Protein AF-A0A517LHH0-F1 (afdb_monomer)

Secondary structure (DSSP, 8-state):
--------------HHHHHHHHTHHHHHTS-HHHHHHHHHHHHSTTT---TT-HHHHHHTHHHHHHHHHHHHHHHS-HHHHHHHHHHHHHHHHHHHH--

Sequence (99 aa):
MKIILALLALGATSVTAQAAQACAAEIAAVPQCGATCIEKSATAPAVGCPAKDHKCFCSKRTSYEAEAVKCGTSSCSPAEIIKTKTAADAVCACVNKSS

InterPro domains:
  IPR008427 Extracellular membrane protein, CFEM domain [PF05730] (27-93)
  IPR008427 Extracellular membrane protein, CFEM domain [PS52012] (5-99)

Mean predicted aligned error: 9.16 Å

Structure (mmCIF, N/CA/C/O backbone):
data_AF-A0A517LHH0-F1
#
_entry.id   AF-A0A517LHH0-F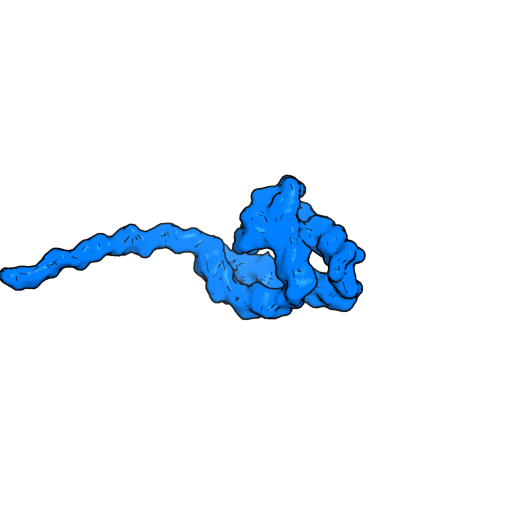1
#
loop_
_atom_site.group_PDB
_atom_site.id
_atom_site.type_symbol
_atom_site.label_atom_id
_atom_site.label_alt_id
_atom_site.label_comp_id
_atom_site.label_asym_id
_atom_site.label_entity_id
_atom_site.label_seq_id
_atom_site.pdbx_PDB_ins_code
_atom_site.Cartn_x
_atom_site.Cartn_y
_atom_site.Cartn_z
_atom_site.occupancy
_atom_site.B_iso_or_equiv
_atom_site.auth_seq_id
_atom_site.auth_comp_id
_atom_site.auth_asym_id
_atom_site.auth_atom_id
_atom_site.pdbx_PDB_model_num
ATOM 1 N N . MET A 1 1 ? -49.451 -29.351 6.916 1.00 35.81 1 MET A N 1
ATOM 2 C CA . MET A 1 1 ? -48.169 -30.078 6.776 1.00 35.81 1 MET A CA 1
ATOM 3 C C . MET A 1 1 ? -47.146 -29.141 6.148 1.00 35.81 1 MET A C 1
ATOM 5 O O . MET A 1 1 ? -47.402 -28.737 5.030 1.00 35.81 1 MET A O 1
ATOM 9 N N . LYS A 1 2 ? -46.030 -28.896 6.861 1.00 39.88 2 LYS A N 1
ATOM 10 C CA . LYS A 1 2 ? -44.691 -28.476 6.380 1.00 39.88 2 LYS A CA 1
ATOM 11 C C . LYS A 1 2 ? -44.559 -27.116 5.644 1.00 39.88 2 LYS A C 1
ATOM 13 O O . LYS A 1 2 ? -45.302 -26.872 4.717 1.00 39.88 2 LYS A O 1
ATOM 18 N N . ILE A 1 3 ? -43.613 -26.209 5.901 1.00 54.81 3 ILE A N 1
ATOM 19 C CA . ILE A 1 3 ? -42.456 -26.103 6.808 1.00 54.81 3 ILE A CA 1
ATOM 20 C C . ILE A 1 3 ? -42.154 -24.593 6.958 1.00 54.81 3 ILE A C 1
ATOM 22 O O . ILE A 1 3 ? -42.233 -23.830 6.001 1.00 54.81 3 ILE A O 1
ATOM 26 N N . ILE A 1 4 ? -41.800 -24.212 8.181 1.00 65.00 4 ILE A N 1
ATOM 27 C CA . ILE A 1 4 ? -41.180 -22.959 8.628 1.00 65.00 4 ILE A CA 1
ATOM 28 C C . ILE A 1 4 ? -39.741 -22.882 8.100 1.00 65.00 4 ILE A C 1
ATOM 30 O O . ILE A 1 4 ? -39.030 -23.846 8.332 1.00 65.00 4 ILE A O 1
ATOM 34 N N . LEU A 1 5 ? -39.281 -21.764 7.524 1.00 47.31 5 LEU A N 1
ATOM 35 C CA . LEU A 1 5 ? -37.860 -21.346 7.481 1.00 47.31 5 LEU A CA 1
ATOM 36 C C . LEU A 1 5 ? -37.838 -19.823 7.213 1.00 47.31 5 LEU A C 1
ATOM 38 O O . LEU A 1 5 ? -38.180 -19.376 6.128 1.00 47.31 5 LEU A O 1
ATOM 42 N N . ALA A 1 6 ? -37.748 -18.989 8.246 1.00 45.59 6 ALA A N 1
ATOM 43 C CA . ALA A 1 6 ? -36.508 -18.542 8.889 1.00 45.59 6 ALA A CA 1
ATOM 44 C C . ALA A 1 6 ? -35.987 -17.220 8.287 1.00 45.59 6 ALA A C 1
ATOM 46 O O . ALA A 1 6 ? -35.470 -17.173 7.179 1.00 45.59 6 ALA A O 1
ATOM 47 N N . LEU A 1 7 ? -36.172 -16.153 9.072 1.00 56.53 7 LEU A N 1
ATOM 48 C CA . LEU A 1 7 ? -35.228 -15.060 9.330 1.00 56.53 7 LEU A CA 1
ATOM 49 C C . LEU A 1 7 ? -34.038 -14.923 8.361 1.00 56.53 7 LEU A C 1
ATOM 51 O O . LEU A 1 7 ? -33.087 -15.694 8.438 1.00 56.53 7 LEU A O 1
ATOM 55 N N . LEU A 1 8 ? -34.006 -13.813 7.622 1.00 52.91 8 LEU A N 1
ATOM 56 C CA . LEU A 1 8 ? -32.758 -13.120 7.296 1.00 52.91 8 LEU A CA 1
ATOM 57 C C . LEU A 1 8 ? -32.926 -11.628 7.597 1.00 52.91 8 LEU A C 1
ATOM 59 O O . LEU A 1 8 ? -33.088 -10.791 6.717 1.00 52.91 8 LEU A O 1
ATOM 63 N N . ALA A 1 9 ? -32.875 -11.298 8.886 1.00 56.31 9 ALA A N 1
ATOM 64 C CA . ALA A 1 9 ? -32.258 -10.046 9.288 1.00 56.31 9 ALA A CA 1
ATOM 65 C C . ALA A 1 9 ? -30.743 -10.224 9.104 1.00 56.31 9 ALA A C 1
ATOM 67 O O . ALA A 1 9 ? -30.099 -10.773 9.985 1.00 56.31 9 ALA A O 1
ATOM 68 N N . LEU A 1 10 ? -30.190 -9.838 7.953 1.00 48.56 10 LEU A N 1
ATOM 69 C CA . LEU A 1 10 ? -28.750 -9.668 7.710 1.00 48.56 10 LEU A CA 1
ATOM 70 C C . LEU A 1 10 ? -28.609 -8.720 6.510 1.00 48.56 10 LEU A C 1
ATOM 72 O O . LEU A 1 10 ? -29.027 -9.049 5.412 1.00 48.56 10 LEU A O 1
ATOM 76 N N . GLY A 1 11 ? -28.066 -7.524 6.630 1.00 42.81 11 GLY A N 1
ATOM 77 C CA . GLY A 1 11 ? -27.478 -6.887 7.787 1.00 42.81 11 GLY A CA 1
ATOM 78 C C . GLY A 1 11 ? -27.183 -5.443 7.422 1.00 42.81 11 GLY A C 1
ATOM 79 O O . GLY A 1 11 ? -27.410 -5.008 6.293 1.00 42.81 11 GLY A O 1
ATOM 80 N N . ALA A 1 12 ? -26.622 -4.709 8.370 1.00 46.12 12 ALA A N 1
ATOM 81 C CA . ALA A 1 12 ? -25.721 -3.636 8.013 1.00 46.12 12 ALA A CA 1
ATOM 82 C C . ALA A 1 12 ? -24.621 -4.248 7.128 1.00 46.12 12 ALA A C 1
ATOM 84 O O . ALA A 1 12 ? -23.616 -4.740 7.637 1.00 46.12 12 ALA A O 1
ATOM 85 N N . THR A 1 13 ? -24.820 -4.294 5.809 1.00 44.09 13 THR A N 1
ATOM 86 C CA . THR A 1 13 ? -23.704 -4.415 4.883 1.00 44.09 13 THR A CA 1
ATOM 87 C C . THR A 1 13 ? -23.003 -3.086 5.019 1.00 44.09 13 THR A C 1
ATOM 89 O O . THR A 1 13 ? -23.406 -2.067 4.462 1.00 44.09 13 THR A O 1
ATOM 92 N N . SER A 1 14 ? -22.076 -3.101 5.970 1.00 48.91 14 SER A N 1
ATOM 93 C CA . SER A 1 14 ? -21.050 -2.120 6.227 1.00 48.91 14 SER A CA 1
ATOM 94 C C . SER A 1 14 ? -20.849 -1.267 4.984 1.00 48.91 14 SER A C 1
ATOM 96 O O . SER A 1 14 ? -20.496 -1.782 3.928 1.00 48.91 14 SER A O 1
ATOM 98 N N . VAL A 1 15 ? -21.100 0.036 5.105 1.00 52.44 15 VAL A N 1
ATOM 99 C CA . VAL A 1 15 ? -20.939 1.032 4.028 1.00 52.44 15 VAL A CA 1
ATOM 100 C C . VAL A 1 15 ? -19.599 0.850 3.288 1.00 52.44 15 VAL A C 1
ATOM 102 O O . VAL A 1 15 ? -19.481 1.148 2.105 1.00 52.44 15 VAL A O 1
ATOM 105 N N . THR A 1 16 ? -18.602 0.269 3.960 1.00 56.19 16 THR A N 1
ATOM 106 C CA . THR A 1 16 ? -17.309 -0.130 3.405 1.00 56.19 16 THR A CA 1
ATOM 107 C C . THR A 1 16 ? -17.360 -1.250 2.354 1.00 56.19 16 THR A C 1
ATOM 109 O O . THR A 1 16 ? -16.603 -1.169 1.394 1.00 56.19 16 THR A O 1
ATOM 112 N N . ALA A 1 17 ? -18.228 -2.261 2.467 1.00 55.47 17 ALA A N 1
ATOM 113 C CA . ALA A 1 17 ? -18.356 -3.341 1.482 1.00 55.47 17 ALA A CA 1
ATOM 114 C C . ALA A 1 17 ? -19.068 -2.866 0.205 1.00 55.47 17 ALA A C 1
ATOM 116 O O . ALA A 1 17 ? -18.560 -3.069 -0.894 1.00 55.47 17 ALA A O 1
ATOM 117 N N . GLN A 1 18 ? -20.187 -2.141 0.328 1.00 58.53 18 GLN A N 1
ATOM 118 C CA . GLN A 1 18 ? -20.862 -1.556 -0.838 1.00 58.53 18 GLN A CA 1
ATOM 119 C C . GLN A 1 18 ? -19.959 -0.571 -1.591 1.00 58.53 18 GLN A C 1
ATOM 121 O O . GLN A 1 18 ? -19.876 -0.649 -2.815 1.00 58.53 18 GLN A O 1
ATOM 126 N N . ALA A 1 19 ? -19.247 0.311 -0.879 1.00 60.84 19 ALA A N 1
ATOM 127 C CA . ALA A 1 19 ? -18.311 1.243 -1.505 1.00 60.84 19 ALA A CA 1
ATOM 128 C C . ALA A 1 19 ? 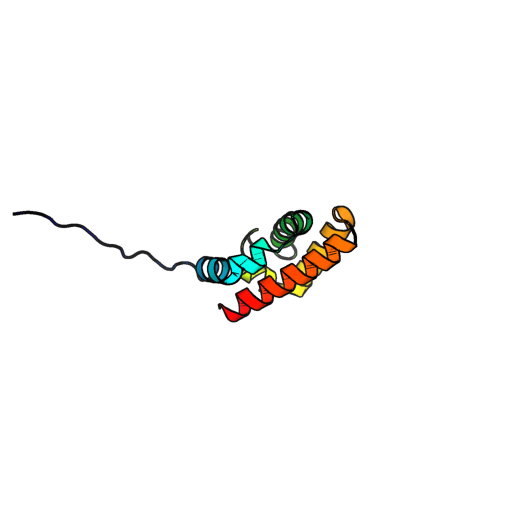-17.112 0.519 -2.142 1.00 60.84 19 ALA A C 1
ATOM 130 O O . ALA A 1 19 ? -16.684 0.888 -3.231 1.00 60.84 19 ALA A O 1
ATOM 131 N N . ALA A 1 20 ? -16.597 -0.547 -1.517 1.00 63.62 20 ALA A N 1
ATOM 132 C CA . ALA A 1 20 ? -15.535 -1.362 -2.108 1.00 63.62 20 ALA A CA 1
ATOM 133 C C . ALA A 1 20 ? -15.996 -2.095 -3.379 1.00 63.62 20 ALA A C 1
ATOM 135 O O . ALA A 1 20 ? -15.232 -2.191 -4.335 1.00 63.62 20 ALA A O 1
ATOM 136 N N . GLN A 1 21 ? -17.242 -2.577 -3.422 1.00 69.56 21 GLN A N 1
ATOM 137 C CA . GLN A 1 21 ? -17.816 -3.192 -4.622 1.00 69.56 21 GLN A CA 1
ATOM 138 C C . GLN A 1 21 ? -18.115 -2.172 -5.728 1.00 69.56 21 GLN A C 1
ATOM 140 O O . GLN A 1 21 ? -17.885 -2.480 -6.895 1.00 69.56 21 GLN A O 1
ATOM 145 N N . ALA A 1 22 ? -18.568 -0.963 -5.385 1.00 78.94 22 ALA A N 1
ATOM 146 C CA . ALA A 1 22 ? -18.780 0.113 -6.355 1.00 78.94 22 ALA A CA 1
ATOM 147 C C . ALA A 1 22 ? -17.466 0.599 -6.991 1.00 78.94 22 ALA A C 1
ATOM 149 O O . ALA A 1 22 ? -17.461 0.967 -8.160 1.00 78.94 22 ALA A O 1
ATOM 150 N N . CYS A 1 23 ? -16.363 0.544 -6.240 1.00 86.12 23 CYS A N 1
ATOM 151 C CA . CYS A 1 23 ? -15.040 1.011 -6.663 1.00 86.12 23 CYS A CA 1
ATOM 152 C C . CYS A 1 23 ? -14.072 -0.123 -7.029 1.00 86.12 23 CYS A C 1
ATOM 154 O O . CYS A 1 23 ? -12.852 0.055 -7.010 1.00 86.12 23 CYS A O 1
ATOM 156 N N . ALA A 1 24 ? -14.589 -1.324 -7.309 1.00 84.06 24 ALA A N 1
ATOM 157 C CA . ALA A 1 24 ? -13.761 -2.503 -7.549 1.00 84.06 24 ALA A CA 1
ATOM 158 C C . ALA A 1 24 ? -12.858 -2.349 -8.787 1.00 84.06 24 ALA A C 1
ATOM 160 O O . ALA A 1 24 ? -11.744 -2.871 -8.793 1.00 84.06 24 ALA A O 1
ATOM 161 N N . ALA A 1 25 ? -13.309 -1.619 -9.813 1.00 85.50 25 ALA A N 1
ATOM 162 C CA . ALA A 1 25 ? -12.531 -1.372 -11.026 1.00 85.50 25 ALA A CA 1
ATOM 163 C C . ALA A 1 25 ? -11.316 -0.470 -10.747 1.00 85.50 25 ALA A C 1
ATOM 165 O O . ALA A 1 25 ? -10.206 -0.759 -11.189 1.00 85.50 25 ALA A O 1
ATOM 166 N N . GLU A 1 26 ? -11.512 0.586 -9.962 1.00 87.25 26 GLU A N 1
ATOM 167 C CA . GLU A 1 26 ? -10.486 1.535 -9.536 1.00 87.25 26 GLU A CA 1
ATOM 168 C C . GLU A 1 26 ? -9.476 0.857 -8.609 1.00 87.25 26 GLU A C 1
ATOM 170 O O . GLU A 1 26 ? -8.271 1.043 -8.770 1.00 87.25 26 GLU A O 1
ATOM 175 N N . ILE A 1 27 ? -9.954 0.020 -7.682 1.00 84.38 27 ILE A N 1
ATOM 176 C CA . ILE A 1 27 ? -9.099 -0.773 -6.790 1.00 84.38 27 ILE A CA 1
ATOM 177 C C . ILE A 1 27 ? -8.273 -1.782 -7.602 1.00 84.38 27 ILE A C 1
ATOM 179 O O . ILE A 1 27 ? -7.077 -1.932 -7.358 1.00 84.38 27 ILE A O 1
ATOM 183 N N . ALA A 1 28 ? -8.870 -2.441 -8.598 1.00 86.19 28 ALA A N 1
ATOM 184 C CA . ALA A 1 28 ? -8.169 -3.386 -9.470 1.00 86.19 28 ALA A CA 1
ATOM 185 C C . ALA A 1 28 ? -7.149 -2.713 -10.407 1.00 86.19 28 ALA A C 1
ATOM 187 O O . ALA A 1 28 ? -6.211 -3.367 -10.860 1.00 86.19 28 ALA A O 1
ATOM 188 N N . ALA A 1 29 ? -7.302 -1.415 -10.685 1.00 87.25 29 ALA A N 1
ATOM 189 C CA . ALA A 1 29 ? -6.355 -0.642 -11.484 1.00 87.25 29 ALA A CA 1
ATOM 190 C C . ALA A 1 29 ? -5.082 -0.243 -10.710 1.00 87.25 29 ALA A C 1
ATOM 192 O O . ALA A 1 29 ? -4.124 0.247 -11.316 1.00 87.25 29 ALA A O 1
ATOM 193 N N . VAL A 1 30 ? -5.045 -0.439 -9.385 1.00 84.69 30 VAL A N 1
ATOM 194 C CA . VAL A 1 30 ? -3.874 -0.126 -8.560 1.00 84.69 30 VAL A CA 1
ATOM 195 C C . VAL A 1 30 ? -2.715 -1.079 -8.906 1.00 84.69 30 VAL A C 1
ATOM 197 O O . VAL A 1 30 ? -2.872 -2.298 -8.814 1.00 84.69 30 VAL A O 1
ATOM 200 N N . PRO A 1 31 ? -1.517 -0.564 -9.252 1.00 83.62 31 PRO A N 1
ATOM 201 C CA . PRO A 1 31 ? -0.336 -1.397 -9.477 1.00 83.62 31 PRO A CA 1
ATOM 202 C C . PRO A 1 31 ? 0.033 -2.218 -8.2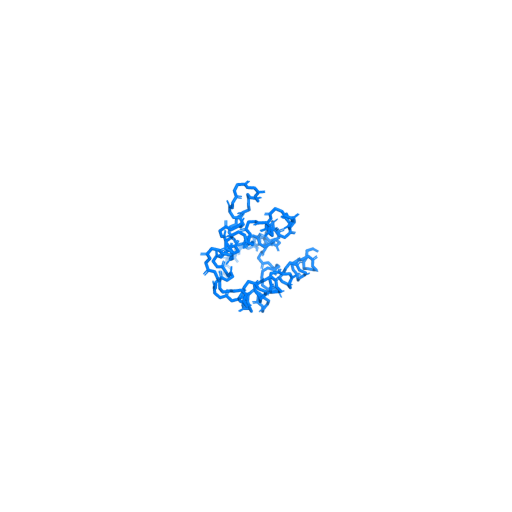35 1.00 83.62 31 PRO A C 1
ATOM 204 O O . PRO A 1 31 ? -0.131 -1.748 -7.112 1.00 83.62 31 PRO A O 1
ATOM 207 N N . GLN A 1 32 ? 0.625 -3.403 -8.411 1.00 85.62 32 GLN A N 1
ATOM 208 C CA . GLN A 1 32 ? 0.957 -4.295 -7.288 1.00 85.62 32 GLN A CA 1
ATOM 209 C C . GLN A 1 32 ? 1.885 -3.641 -6.245 1.00 85.62 32 GLN A C 1
ATOM 211 O O . GLN A 1 32 ? 1.689 -3.828 -5.040 1.00 85.62 32 GLN A O 1
ATOM 216 N N . CYS A 1 33 ? 2.861 -2.841 -6.696 1.00 81.50 33 CYS A N 1
ATOM 217 C CA . CYS A 1 33 ? 3.719 -2.081 -5.785 1.00 81.50 33 CYS A CA 1
ATOM 218 C C . CYS A 1 33 ? 2.904 -1.090 -4.942 1.00 81.50 33 CYS A C 1
ATOM 220 O O . CYS A 1 33 ? 3.069 -0.997 -3.725 1.00 81.50 33 CYS A O 1
ATOM 222 N N . GLY A 1 34 ? 1.943 -0.432 -5.592 1.00 81.25 34 GLY A N 1
ATOM 223 C CA . GLY A 1 34 ? 0.982 0.440 -4.949 1.00 81.25 34 GLY A CA 1
ATOM 224 C C . GLY A 1 34 ? 0.139 -0.289 -3.920 1.00 81.25 34 GLY A C 1
ATOM 225 O O . GLY A 1 34 ? 0.158 0.109 -2.767 1.00 81.25 34 GLY A O 1
ATOM 226 N N . ALA A 1 35 ? -0.521 -1.388 -4.287 1.00 86.06 35 ALA A N 1
ATOM 227 C CA . ALA A 1 35 ? -1.410 -2.138 -3.394 1.00 86.06 35 ALA A CA 1
ATOM 228 C C . ALA A 1 35 ? -0.742 -2.492 -2.052 1.00 86.06 35 ALA A C 1
ATOM 230 O O . ALA A 1 35 ? -1.311 -2.245 -0.989 1.00 86.06 35 ALA A O 1
ATOM 231 N N . THR A 1 36 ? 0.510 -2.960 -2.099 1.00 88.19 36 THR A N 1
ATOM 232 C CA . THR A 1 36 ? 1.289 -3.276 -0.890 1.00 88.19 36 THR A CA 1
ATOM 233 C C . THR A 1 36 ? 1.539 -2.034 -0.034 1.00 88.19 36 THR A C 1
ATOM 235 O O . THR A 1 36 ? 1.385 -2.075 1.190 1.00 88.19 36 THR A O 1
ATOM 238 N N . CYS A 1 37 ? 1.914 -0.918 -0.665 1.00 88.88 37 CYS A N 1
ATOM 239 C CA . CYS A 1 37 ? 2.123 0.344 0.035 1.00 88.88 37 CYS A CA 1
ATOM 240 C C . CYS A 1 37 ? 0.827 0.922 0.599 1.00 88.88 37 CYS A C 1
ATOM 242 O O . CYS A 1 37 ? 0.828 1.379 1.733 1.00 88.88 37 CYS A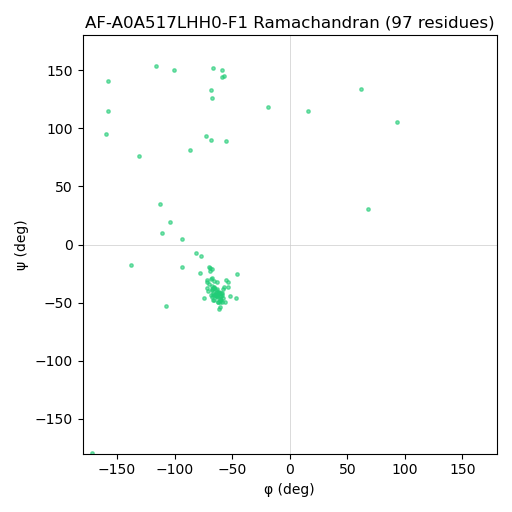 O 1
ATOM 244 N N . ILE A 1 38 ? -0.290 0.836 -0.123 1.00 85.44 38 ILE A N 1
ATOM 245 C CA . ILE A 1 38 ? -1.603 1.285 0.347 1.00 85.44 38 ILE A CA 1
ATOM 246 C C . ILE A 1 38 ? -1.968 0.582 1.659 1.00 85.44 38 ILE A C 1
ATOM 248 O O . ILE A 1 38 ? -2.306 1.257 2.629 1.00 85.44 38 ILE A O 1
ATOM 252 N N . GLU A 1 39 ? -1.851 -0.747 1.721 1.00 87.94 39 GLU A N 1
ATOM 253 C CA . GLU A 1 39 ? -2.180 -1.517 2.927 1.00 87.94 39 GLU A CA 1
ATOM 254 C C . GLU A 1 39 ? -1.247 -1.169 4.098 1.00 87.94 39 GLU A C 1
ATOM 256 O O . GLU A 1 39 ? -1.702 -0.953 5.224 1.00 87.94 39 GLU A O 1
ATOM 261 N N . LYS A 1 40 ? 0.062 -1.059 3.837 1.00 89.12 40 LYS A N 1
ATOM 262 C CA . LYS A 1 40 ? 1.065 -0.682 4.846 1.00 89.12 40 LYS A CA 1
ATOM 263 C C . LYS A 1 40 ? 0.801 0.720 5.396 1.00 89.12 40 LYS A C 1
ATOM 265 O O . LYS A 1 40 ? 0.731 0.889 6.611 1.00 89.12 40 LYS A O 1
ATOM 270 N N . SER A 1 41 ? 0.594 1.694 4.517 1.00 90.25 41 SER A N 1
ATOM 271 C CA . SER A 1 41 ? 0.330 3.088 4.870 1.00 90.25 41 SER A CA 1
ATOM 272 C C . SER A 1 41 ? -1.018 3.262 5.559 1.00 90.25 41 SER A C 1
ATOM 274 O O . SER A 1 41 ? -1.108 4.040 6.501 1.00 90.25 41 SER A O 1
ATOM 276 N N . ALA A 1 42 ? -2.051 2.507 5.171 1.00 89.31 42 ALA A N 1
ATOM 277 C CA . ALA A 1 42 ? -3.341 2.515 5.860 1.00 89.31 42 ALA A CA 1
ATOM 278 C C . ALA A 1 42 ? -3.198 2.097 7.332 1.00 89.31 42 ALA A C 1
ATOM 280 O O . ALA A 1 42 ? -3.739 2.759 8.217 1.00 89.31 42 ALA A O 1
ATOM 281 N N . THR A 1 43 ? -2.416 1.045 7.597 1.00 91.69 43 THR A N 1
ATOM 282 C CA . THR A 1 43 ? -2.180 0.532 8.959 1.00 91.69 43 THR A CA 1
ATOM 283 C C . THR A 1 43 ? -1.124 1.300 9.754 1.00 91.69 43 THR A C 1
ATOM 285 O O . THR A 1 43 ? -0.946 1.034 10.943 1.00 91.69 43 THR A O 1
ATOM 288 N N . ALA A 1 44 ? -0.418 2.249 9.131 1.00 91.25 44 ALA A N 1
ATOM 289 C CA . ALA A 1 44 ? 0.603 3.034 9.807 1.00 91.25 44 ALA A CA 1
ATOM 29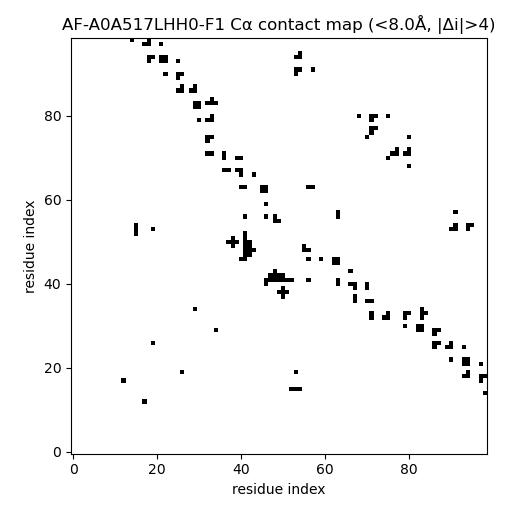0 C C . ALA A 1 44 ? -0.003 3.798 10.999 1.00 91.25 44 ALA A C 1
ATOM 292 O O . ALA A 1 44 ? -1.122 4.300 10.882 1.00 91.25 44 ALA A O 1
ATOM 293 N N . PRO A 1 45 ? 0.715 3.967 12.126 1.00 90.62 45 PRO A N 1
ATOM 294 C CA . PRO A 1 45 ? 0.172 4.620 13.322 1.00 90.62 45 PRO A CA 1
ATOM 295 C C . PRO A 1 45 ? -0.381 6.033 13.078 1.00 90.62 45 PRO A C 1
ATOM 297 O O . PRO A 1 45 ? -1.334 6.444 13.731 1.00 90.62 45 PRO A O 1
ATOM 300 N N . ALA A 1 46 ? 0.190 6.767 12.115 1.00 87.75 46 ALA A N 1
ATOM 301 C CA . ALA A 1 46 ? -0.260 8.106 11.727 1.00 87.75 46 ALA A CA 1
ATOM 302 C C . ALA A 1 46 ? -1.616 8.118 10.989 1.00 87.75 46 ALA A C 1
ATOM 304 O O . ALA A 1 46 ? -2.270 9.161 10.908 1.00 87.75 46 ALA A O 1
ATOM 305 N N . VAL A 1 47 ? -2.035 6.972 10.445 1.00 92.94 47 VAL A N 1
ATOM 306 C CA . VAL A 1 47 ? -3.293 6.788 9.711 1.00 92.94 47 VAL A CA 1
ATOM 307 C C . VAL A 1 47 ? -4.276 5.978 10.558 1.00 92.94 47 VAL A C 1
ATOM 309 O O . VAL A 1 47 ? -5.386 6.440 10.820 1.00 92.94 47 VAL A O 1
ATOM 312 N N . GLY A 1 48 ? -3.857 4.813 11.055 1.00 92.56 48 GLY A N 1
ATOM 313 C CA . GLY A 1 48 ? -4.619 3.998 12.002 1.00 92.56 48 GLY A CA 1
ATOM 314 C C . GLY A 1 48 ? -5.882 3.379 11.404 1.00 92.56 48 GLY A C 1
ATOM 315 O O . GLY A 1 48 ? -6.870 3.198 12.113 1.00 92.56 48 GLY A O 1
ATOM 316 N N . CYS A 1 49 ? -5.871 3.090 10.104 1.00 91.75 49 CYS A N 1
ATOM 317 C CA . CYS A 1 49 ? -6.988 2.480 9.398 1.00 91.75 49 CYS A CA 1
ATOM 318 C C . CYS A 1 49 ? -6.766 0.976 9.184 1.00 91.75 49 CYS A C 1
ATOM 320 O O . CYS A 1 49 ? -5.629 0.530 9.013 1.00 91.75 49 CYS A O 1
ATOM 322 N N . PRO A 1 50 ? -7.839 0.166 9.135 1.00 90.69 50 PRO A N 1
ATOM 323 C CA . PRO A 1 50 ? -7.737 -1.204 8.646 1.00 90.69 50 PRO A CA 1
ATOM 324 C C . PRO A 1 50 ? -7.171 -1.235 7.218 1.00 90.69 50 PRO A C 1
ATOM 326 O O . PRO A 1 50 ? -7.500 -0.375 6.403 1.00 90.69 50 PRO A O 1
ATOM 329 N N . ALA A 1 51 ? -6.373 -2.256 6.891 1.00 85.25 51 ALA A N 1
ATOM 330 C CA . ALA A 1 51 ? -5.632 -2.339 5.623 1.00 85.25 51 ALA A CA 1
ATOM 331 C C . ALA A 1 51 ? -6.500 -2.168 4.360 1.00 85.25 51 ALA A C 1
ATOM 333 O O . ALA A 1 51 ? -6.036 -1.625 3.364 1.00 85.25 51 ALA A O 1
ATOM 334 N N . LYS A 1 52 ? -7.766 -2.604 4.407 1.00 84.00 52 LYS A N 1
ATOM 335 C CA . LYS A 1 52 ? -8.713 -2.546 3.278 1.00 84.00 52 LYS A CA 1
ATOM 336 C C . LYS A 1 52 ? -9.854 -1.549 3.479 1.00 84.00 52 LYS A C 1
ATOM 338 O O . LYS A 1 52 ? -10.813 -1.546 2.706 1.00 84.00 52 LYS A O 1
ATOM 343 N N . ASP A 1 53 ? -9.777 -0.709 4.509 1.00 86.62 53 ASP A N 1
ATOM 344 C CA . ASP A 1 53 ? -10.776 0.331 4.743 1.00 86.62 53 ASP A CA 1
ATOM 345 C C . ASP A 1 53 ? -10.420 1.598 3.961 1.00 86.62 53 ASP A C 1
ATOM 347 O O . ASP A 1 53 ? -9.852 2.562 4.483 1.00 86.62 53 ASP A O 1
ATOM 351 N N . HIS A 1 54 ? -10.784 1.564 2.680 1.00 85.81 54 HIS A N 1
ATOM 352 C CA . HIS A 1 54 ? -10.583 2.657 1.738 1.00 85.81 54 HIS A CA 1
ATOM 353 C C . HIS A 1 54 ? -11.248 3.948 2.210 1.00 85.81 54 HIS A C 1
ATOM 355 O O . HIS A 1 54 ? -10.670 5.023 2.089 1.00 85.81 54 HIS A O 1
ATOM 361 N N . LYS A 1 55 ? -12.418 3.861 2.847 1.00 87.06 55 LYS A N 1
ATOM 362 C CA . LYS A 1 55 ? -13.111 5.039 3.375 1.00 87.06 55 LYS A CA 1
ATOM 363 C C . LYS A 1 55 ? -12.326 5.672 4.521 1.00 87.06 55 LYS A C 1
ATOM 365 O O . LYS A 1 55 ? -12.171 6.893 4.559 1.00 87.06 55 LYS A O 1
ATOM 370 N N . CYS A 1 56 ? -11.793 4.854 5.427 1.00 89.62 56 CYS A N 1
ATOM 371 C CA . CYS A 1 56 ? -10.987 5.332 6.541 1.00 89.62 56 CYS A CA 1
ATOM 372 C C . CYS A 1 56 ? -9.728 6.055 6.054 1.00 89.62 56 CYS A C 1
ATOM 374 O O . CYS A 1 56 ? -9.531 7.221 6.405 1.00 89.62 56 CYS A O 1
ATOM 376 N N . PHE A 1 57 ? -8.888 5.424 5.225 1.00 88.50 57 PHE A N 1
ATOM 377 C CA . PHE A 1 57 ? -7.624 6.065 4.849 1.00 88.50 57 PHE A CA 1
ATOM 378 C C . PHE A 1 57 ? -7.828 7.247 3.889 1.00 88.50 57 PHE A C 1
ATOM 380 O O . PHE A 1 57 ? -7.108 8.238 3.999 1.00 88.50 57 PHE A O 1
ATOM 387 N N . CYS A 1 58 ? -8.865 7.228 3.040 1.00 90.31 58 CYS A N 1
ATOM 388 C CA . CYS A 1 58 ? -9.215 8.375 2.196 1.00 90.31 58 CYS A CA 1
ATOM 389 C C . CYS A 1 58 ? -9.722 9.579 3.006 1.00 90.31 58 CYS A C 1
ATOM 391 O O . CYS A 1 58 ? -9.490 10.721 2.609 1.00 90.31 58 CYS A O 1
ATOM 393 N N . SER A 1 59 ? -10.337 9.359 4.176 1.00 90.25 59 SER A N 1
ATOM 394 C CA . SER A 1 59 ? -10.677 10.446 5.113 1.00 90.25 59 SER A CA 1
ATOM 395 C C . SER A 1 59 ? -9.445 11.084 5.773 1.00 90.25 59 SER A C 1
ATOM 397 O O . SER A 1 59 ? -9.501 12.222 6.233 1.00 90.25 59 SER A O 1
ATOM 399 N N . LYS A 1 60 ? -8.308 10.376 5.775 1.00 91.62 60 LYS A N 1
ATOM 400 C CA . LYS A 1 60 ? -7.021 10.795 6.352 1.00 91.62 60 LYS A CA 1
ATOM 401 C C . LYS A 1 60 ? -5.964 11.029 5.271 1.00 91.62 60 LYS A C 1
ATOM 403 O O . LYS A 1 60 ? -4.782 10.760 5.491 1.00 91.62 60 LYS A O 1
ATOM 408 N N . ARG A 1 61 ? -6.391 11.533 4.105 1.00 86.44 61 ARG A N 1
ATOM 409 C CA . ARG A 1 61 ? -5.571 11.631 2.888 1.00 86.44 61 ARG A CA 1
ATOM 410 C C . ARG A 1 61 ? -4.179 12.212 3.129 1.00 86.44 61 ARG A C 1
ATOM 412 O O . ARG A 1 61 ? -3.220 11.613 2.678 1.00 86.44 61 ARG A O 1
ATOM 419 N N . THR A 1 62 ? -4.046 13.300 3.885 1.00 88.38 62 THR A N 1
ATOM 420 C CA . THR A 1 62 ? -2.738 13.934 4.132 1.00 88.38 62 THR A CA 1
ATOM 421 C C . THR A 1 62 ? -1.745 13.000 4.834 1.00 88.38 62 THR A C 1
ATOM 423 O O . THR A 1 62 ? -0.616 12.846 4.375 1.00 88.38 62 THR A O 1
ATOM 426 N N . SER A 1 63 ? -2.157 12.346 5.928 1.00 90.88 63 SER A N 1
ATOM 427 C CA . SER A 1 63 ? -1.299 11.399 6.659 1.00 90.88 63 SER A CA 1
ATOM 428 C C . SER A 1 63 ? -1.006 10.153 5.828 1.00 90.88 63 SER A C 1
ATOM 430 O O . SER A 1 63 ? 0.106 9.632 5.839 1.00 90.88 63 SER A O 1
ATOM 432 N N . TYR A 1 64 ? -2.013 9.686 5.091 1.00 88.88 64 TYR A N 1
ATOM 433 C CA . TYR A 1 64 ? -1.902 8.520 4.231 1.00 88.88 64 TYR A CA 1
ATOM 434 C C . TYR A 1 64 ? -0.964 8.756 3.044 1.00 88.88 64 TYR A C 1
ATOM 436 O O . TYR A 1 64 ? -0.107 7.920 2.786 1.00 88.88 64 TYR A O 1
ATOM 444 N N . GLU A 1 65 ? -1.067 9.897 2.358 1.00 87.94 65 GLU A N 1
ATOM 445 C CA . GLU A 1 65 ? -0.189 10.254 1.242 1.00 87.94 65 GLU A CA 1
ATOM 446 C C . GLU A 1 65 ? 1.270 10.347 1.693 1.00 87.94 65 GLU A C 1
ATOM 448 O O . GLU A 1 65 ? 2.146 9.846 0.995 1.00 87.94 65 GLU A O 1
ATOM 453 N N . ALA A 1 66 ? 1.545 10.917 2.870 1.00 89.38 66 ALA A N 1
ATOM 454 C CA . ALA A 1 66 ? 2.902 10.972 3.412 1.00 89.38 66 ALA A CA 1
ATOM 455 C C . ALA A 1 66 ? 3.492 9.565 3.626 1.00 89.38 66 ALA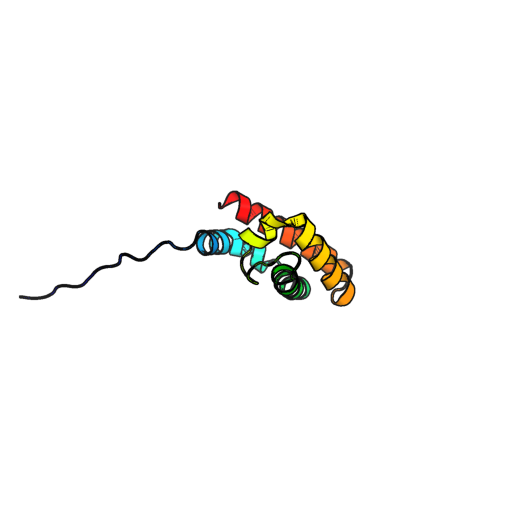 A C 1
ATOM 457 O O . ALA A 1 66 ? 4.609 9.281 3.184 1.00 89.38 66 ALA A O 1
ATOM 458 N N . GLU A 1 67 ? 2.724 8.659 4.235 1.00 90.31 67 GLU A N 1
ATOM 459 C CA . GLU A 1 67 ? 3.158 7.276 4.457 1.00 90.31 67 GLU A CA 1
ATOM 460 C C . GLU A 1 67 ? 3.232 6.470 3.150 1.00 90.31 67 GLU A C 1
ATOM 462 O O . GLU A 1 67 ? 4.110 5.619 2.999 1.00 90.31 67 GLU A O 1
ATOM 467 N N . ALA A 1 68 ? 2.342 6.729 2.189 1.00 86.69 68 ALA A N 1
ATOM 468 C CA . ALA A 1 68 ? 2.323 6.063 0.887 1.00 86.69 68 ALA A CA 1
ATOM 469 C C . ALA A 1 68 ? 3.495 6.507 0.010 1.00 86.69 68 ALA A C 1
ATOM 471 O O . ALA A 1 68 ? 4.127 5.668 -0.630 1.00 86.69 68 ALA A O 1
ATOM 472 N N . VAL A 1 69 ? 3.845 7.798 0.025 1.00 87.94 69 VAL A N 1
ATOM 473 C CA . VAL A 1 69 ? 5.047 8.322 -0.640 1.00 87.94 69 VAL A CA 1
ATOM 474 C C . VAL A 1 69 ? 6.296 7.711 -0.018 1.00 87.94 69 VAL A C 1
ATOM 476 O O . VAL A 1 69 ? 7.154 7.235 -0.752 1.00 87.94 69 VAL A O 1
ATOM 479 N N . LYS A 1 70 ? 6.382 7.652 1.316 1.00 89.50 70 LYS A N 1
ATOM 480 C CA . LYS A 1 70 ? 7.514 7.041 2.029 1.00 89.50 70 LYS A CA 1
ATOM 481 C C . LYS A 1 70 ? 7.699 5.558 1.687 1.00 89.50 70 LYS A C 1
ATOM 483 O O . LYS A 1 70 ? 8.829 5.105 1.502 1.00 89.50 70 LYS A O 1
ATOM 488 N N . CYS A 1 71 ? 6.605 4.802 1.586 1.00 89.94 71 CYS A N 1
ATOM 489 C CA . CYS A 1 71 ? 6.655 3.418 1.115 1.00 89.94 71 CYS A CA 1
ATOM 490 C C . CYS A 1 71 ? 7.059 3.345 -0.364 1.00 89.94 71 CYS A C 1
ATOM 492 O O . CYS A 1 71 ? 7.979 2.613 -0.725 1.00 89.94 71 CYS A O 1
ATOM 494 N N . GLY A 1 72 ? 6.426 4.162 -1.208 1.00 88.50 72 GLY A N 1
ATOM 495 C CA . GLY A 1 72 ? 6.667 4.203 -2.644 1.00 88.50 72 GLY A CA 1
ATOM 496 C C . GLY A 1 72 ? 8.122 4.500 -2.992 1.00 88.50 72 GLY A C 1
ATOM 497 O O . GLY A 1 72 ? 8.703 3.783 -3.796 1.00 88.50 72 GLY A O 1
ATOM 498 N N . THR A 1 73 ? 8.751 5.487 -2.351 1.00 88.31 73 THR A N 1
ATOM 499 C CA . THR A 1 73 ? 10.165 5.828 -2.593 1.00 88.31 73 THR A CA 1
ATOM 500 C C . THR A 1 73 ? 11.143 4.752 -2.125 1.00 88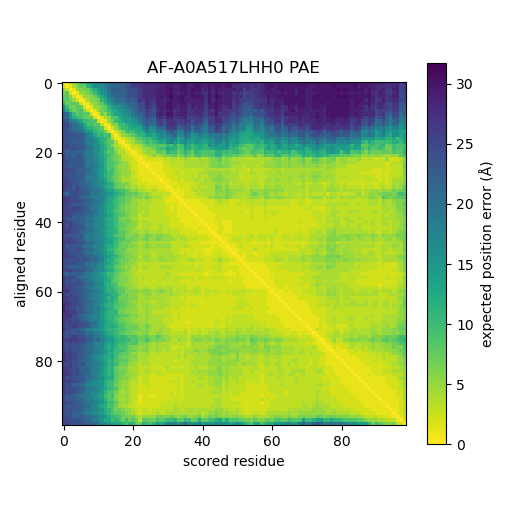.31 73 THR A C 1
ATOM 502 O O . THR A 1 73 ? 12.273 4.718 -2.606 1.00 88.31 73 THR A O 1
ATOM 505 N N . SER A 1 74 ? 10.724 3.872 -1.213 1.00 87.06 74 SER A N 1
ATOM 506 C CA . SER A 1 74 ? 11.558 2.790 -0.676 1.00 87.06 74 SER A CA 1
ATOM 507 C C . SER A 1 74 ? 11.395 1.469 -1.434 1.00 87.06 74 SER A C 1
ATOM 509 O O . SER A 1 74 ? 12.228 0.577 -1.287 1.00 87.06 74 SER A O 1
ATOM 511 N N . SER A 1 75 ? 10.305 1.293 -2.190 1.00 85.06 75 SER A N 1
ATOM 512 C CA . SER A 1 75 ? 9.911 -0.022 -2.725 1.00 85.06 75 SER A CA 1
ATOM 513 C C . SER A 1 75 ? 9.423 -0.020 -4.174 1.00 85.06 75 SER A C 1
ATOM 515 O O . SER A 1 75 ? 9.412 -1.081 -4.791 1.00 85.06 75 SER A O 1
ATOM 517 N N . CYS A 1 76 ? 9.050 1.134 -4.731 1.00 87.81 76 CYS A N 1
ATOM 518 C CA . CYS A 1 76 ? 8.512 1.260 -6.084 1.00 87.81 76 CYS A CA 1
ATOM 519 C C . CYS A 1 76 ? 9.423 2.095 -6.985 1.00 87.81 76 CYS A C 1
ATOM 521 O O . CYS A 1 76 ? 10.122 3.005 -6.537 1.00 87.81 76 CYS A O 1
ATOM 523 N N . SER A 1 77 ? 9.362 1.839 -8.293 1.00 88.06 77 SER A N 1
ATOM 524 C CA . SER A 1 77 ? 9.976 2.742 -9.271 1.00 88.06 77 SER A CA 1
ATOM 525 C C . SER A 1 77 ? 9.251 4.102 -9.297 1.00 88.06 77 SER A C 1
ATOM 527 O O . SER A 1 77 ? 8.041 4.154 -9.063 1.00 88.06 77 SER A O 1
ATOM 529 N N . PRO A 1 78 ? 9.919 5.217 -9.652 1.00 83.94 78 PRO A N 1
ATOM 530 C CA . PRO A 1 78 ? 9.275 6.535 -9.717 1.00 83.94 78 PRO A CA 1
ATOM 531 C C . PRO A 1 78 ? 8.016 6.570 -10.596 1.00 83.94 78 PRO A C 1
ATOM 533 O O . PRO A 1 78 ? 7.026 7.216 -10.256 1.00 83.94 78 PRO A O 1
ATOM 536 N N . ALA A 1 79 ? 8.018 5.821 -11.703 1.00 85.69 79 ALA A N 1
ATOM 537 C CA . ALA A 1 79 ? 6.861 5.694 -12.584 1.00 85.69 79 ALA A CA 1
ATOM 538 C C . ALA A 1 79 ? 5.680 4.969 -11.910 1.00 85.69 79 ALA A C 1
ATOM 540 O O . ALA A 1 79 ? 4.525 5.347 -12.111 1.00 85.69 79 ALA A O 1
ATOM 541 N N . GLU A 1 80 ? 5.945 3.945 -11.096 1.00 84.88 80 GLU A N 1
ATOM 542 C CA . GLU A 1 80 ? 4.914 3.238 -10.331 1.00 84.88 80 GLU A CA 1
ATOM 543 C C . GLU A 1 80 ? 4.368 4.066 -9.174 1.00 84.88 80 GLU A C 1
ATOM 545 O O . GLU A 1 80 ? 3.178 3.962 -8.887 1.00 84.88 80 GLU A O 1
ATOM 550 N N . ILE A 1 81 ? 5.187 4.919 -8.552 1.00 84.56 81 ILE A N 1
ATOM 551 C CA . ILE A 1 81 ? 4.725 5.856 -7.517 1.00 84.56 81 ILE A CA 1
ATOM 552 C C . ILE A 1 81 ? 3.667 6.794 -8.105 1.00 84.56 81 ILE A C 1
ATOM 554 O O . ILE A 1 81 ? 2.592 6.945 -7.527 1.00 84.56 81 ILE A O 1
ATOM 558 N N . ILE A 1 82 ? 3.930 7.373 -9.282 1.00 86.44 82 ILE A N 1
ATOM 559 C CA . ILE A 1 82 ? 2.976 8.266 -9.958 1.00 86.44 82 ILE A CA 1
ATOM 560 C C . ILE A 1 82 ? 1.688 7.512 -10.309 1.00 86.44 82 ILE A C 1
ATOM 562 O O . ILE A 1 82 ? 0.601 7.968 -9.960 1.00 86.44 82 ILE A O 1
ATOM 566 N N . LYS A 1 83 ? 1.799 6.331 -10.936 1.00 84.31 83 LYS A N 1
ATOM 567 C CA . LYS A 1 83 ? 0.629 5.501 -11.281 1.00 84.31 83 LYS A CA 1
ATOM 568 C C . LYS A 1 83 ? -0.186 5.112 -10.047 1.00 84.31 83 LYS A C 1
ATOM 570 O O . LYS A 1 83 ? -1.411 5.170 -10.081 1.00 84.31 83 LYS A O 1
ATOM 575 N N . THR A 1 84 ? 0.488 4.754 -8.957 1.00 84.38 84 THR A N 1
ATOM 576 C CA . THR A 1 84 ? -0.141 4.410 -7.677 1.00 84.38 84 THR A CA 1
ATOM 577 C C . THR A 1 84 ? -0.875 5.603 -7.093 1.00 84.38 84 THR A C 1
ATOM 579 O O . THR A 1 84 ? -2.011 5.444 -6.662 1.00 84.38 84 THR A O 1
ATOM 582 N N . LYS A 1 85 ? -0.268 6.797 -7.108 1.00 85.44 85 LYS A N 1
ATOM 583 C CA . LYS A 1 85 ? -0.924 8.010 -6.618 1.00 85.44 85 LYS A CA 1
ATOM 584 C C . LYS A 1 85 ? -2.208 8.283 -7.397 1.00 85.44 85 LYS A C 1
ATOM 586 O O . LYS A 1 85 ? -3.258 8.451 -6.790 1.00 85.44 85 LYS A O 1
ATOM 591 N N . THR A 1 86 ? -2.140 8.263 -8.729 1.00 87.62 86 THR A N 1
ATOM 592 C CA . THR A 1 86 ? -3.315 8.474 -9.585 1.00 87.62 86 THR A CA 1
ATOM 593 C C . THR A 1 86 ? -4.407 7.437 -9.321 1.00 87.62 86 THR A C 1
ATOM 595 O O . THR A 1 86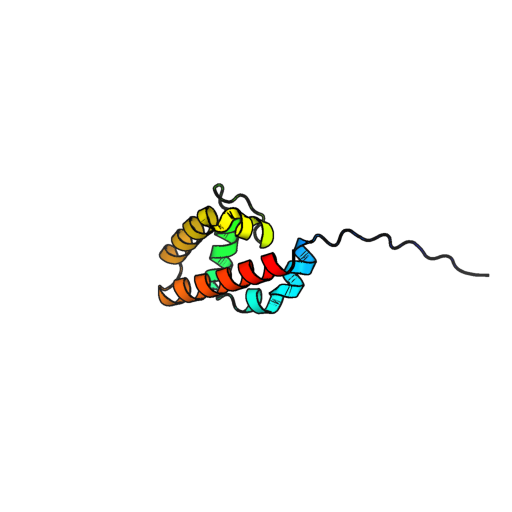 ? -5.576 7.801 -9.215 1.00 87.62 86 THR A O 1
ATOM 598 N N . ALA A 1 87 ? -4.041 6.160 -9.174 1.00 86.12 87 ALA A N 1
ATOM 599 C CA . ALA A 1 87 ? -4.997 5.103 -8.856 1.00 86.12 87 ALA A CA 1
ATOM 600 C C . ALA A 1 87 ? -5.613 5.283 -7.455 1.00 86.12 87 ALA A C 1
ATOM 602 O O . ALA A 1 87 ? -6.825 5.179 -7.303 1.00 86.12 87 ALA A O 1
ATOM 603 N N . ALA A 1 88 ? -4.813 5.626 -6.442 1.00 85.31 88 ALA A N 1
ATOM 604 C CA . ALA A 1 88 ? -5.293 5.886 -5.084 1.00 85.31 88 ALA A CA 1
ATOM 605 C C . ALA A 1 88 ? -6.236 7.102 -5.023 1.00 85.31 88 ALA A C 1
ATOM 607 O O . ALA A 1 88 ? -7.271 7.041 -4.360 1.00 85.31 88 ALA A O 1
ATOM 608 N N . ASP A 1 89 ? -5.930 8.178 -5.757 1.00 88.25 89 ASP A N 1
ATOM 609 C CA . ASP A 1 89 ? -6.815 9.338 -5.900 1.00 88.25 89 ASP A CA 1
ATOM 610 C C . ASP A 1 89 ? -8.153 8.947 -6.555 1.00 88.25 89 ASP A C 1
ATOM 612 O O . ASP A 1 89 ? -9.211 9.373 -6.086 1.00 88.25 89 ASP A O 1
ATOM 616 N N . ALA A 1 90 ? -8.131 8.095 -7.588 1.00 89.69 90 ALA A N 1
ATOM 617 C CA . ALA A 1 90 ? -9.344 7.580 -8.229 1.00 89.69 90 ALA A CA 1
ATOM 618 C C . ALA A 1 90 ? -10.189 6.725 -7.268 1.00 89.69 90 ALA A C 1
ATOM 620 O O . ALA A 1 90 ? -11.402 6.924 -7.170 1.00 89.69 90 ALA A O 1
ATOM 621 N N . VAL A 1 91 ? -9.551 5.840 -6.495 1.00 87.94 91 VAL A N 1
ATOM 622 C CA . VAL A 1 91 ? -10.222 5.036 -5.463 1.00 87.94 91 VAL A CA 1
ATOM 623 C C . VAL A 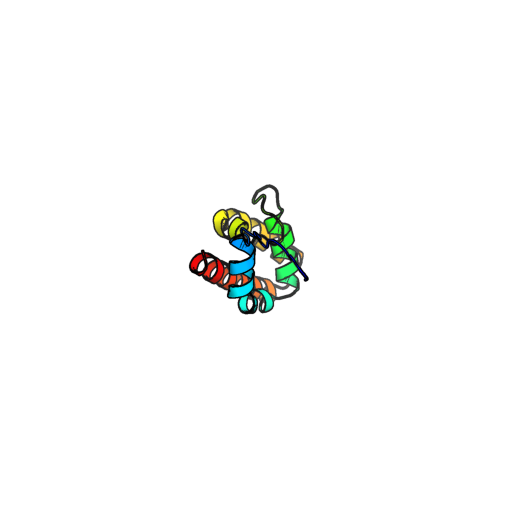1 91 ? -10.858 5.936 -4.403 1.00 87.94 91 VAL A C 1
ATOM 625 O O . VAL A 1 91 ? -12.038 5.777 -4.092 1.00 87.94 91 VAL A O 1
ATOM 628 N N . CYS A 1 92 ? -10.131 6.931 -3.890 1.00 89.06 92 CYS A N 1
ATOM 629 C CA . CYS A 1 92 ? -10.676 7.863 -2.904 1.00 89.06 92 CYS A CA 1
ATOM 630 C C . CYS A 1 92 ? -11.821 8.714 -3.459 1.00 89.06 92 CYS A C 1
ATOM 632 O O . CYS A 1 92 ? -12.812 8.940 -2.763 1.00 89.06 92 CYS A O 1
ATOM 634 N N . ALA A 1 93 ? -11.726 9.165 -4.710 1.00 89.88 93 ALA A N 1
ATOM 635 C CA . ALA A 1 93 ? -12.812 9.882 -5.366 1.00 89.88 93 ALA A CA 1
ATOM 636 C C . ALA A 1 93 ? -14.067 9.005 -5.508 1.00 89.88 93 ALA A C 1
ATOM 638 O O . ALA A 1 93 ? -15.171 9.478 -5.235 1.00 89.88 93 ALA A O 1
ATOM 639 N N . CYS A 1 94 ? -13.906 7.736 -5.890 1.00 90.25 94 CYS A N 1
ATOM 640 C CA . CYS A 1 94 ? -15.012 6.794 -6.022 1.00 90.25 94 CYS A CA 1
ATOM 641 C C . CYS A 1 94 ? -15.671 6.477 -4.669 1.00 90.25 94 CYS A C 1
ATOM 643 O O . CYS A 1 94 ? -16.893 6.583 -4.532 1.00 90.25 94 CYS A O 1
ATOM 645 N N . VAL A 1 95 ? -14.878 6.162 -3.640 1.00 87.69 95 VAL A N 1
ATOM 646 C CA . VAL A 1 95 ? -15.397 5.810 -2.306 1.00 87.69 95 VAL A CA 1
ATOM 647 C C . VAL A 1 95 ? -16.149 6.983 -1.679 1.00 87.69 95 VAL A C 1
ATOM 649 O O . VAL A 1 95 ? -17.209 6.785 -1.086 1.00 87.69 95 VAL A O 1
ATOM 652 N N . ASN A 1 96 ? -15.657 8.211 -1.866 1.00 83.62 96 ASN A N 1
ATOM 653 C CA . ASN A 1 96 ? -16.328 9.420 -1.386 1.00 83.62 96 ASN A CA 1
ATOM 654 C C . ASN A 1 96 ? -17.644 9.713 -2.124 1.00 83.62 96 ASN A C 1
ATOM 656 O O . ASN A 1 96 ? -18.538 10.305 -1.532 1.00 83.62 96 ASN A O 1
ATOM 660 N N . LYS A 1 97 ? -17.777 9.315 -3.397 1.00 80.50 97 LYS A N 1
ATOM 661 C CA . LYS A 1 97 ? -19.043 9.410 -4.151 1.00 80.50 97 LYS A CA 1
ATOM 662 C C . LYS A 1 97 ? -20.040 8.308 -3.790 1.00 80.50 97 LYS A C 1
ATOM 664 O O . LYS A 1 97 ? -21.231 8.484 -4.007 1.00 80.50 97 LYS A O 1
ATOM 669 N N . SER A 1 98 ? -19.542 7.184 -3.285 1.00 68.31 98 SER A N 1
ATOM 670 C CA . SER A 1 98 ? -20.330 5.997 -2.934 1.00 68.31 98 SER A CA 1
ATOM 671 C C . SER A 1 98 ? -20.768 5.976 -1.460 1.00 68.31 98 SER A C 1
ATOM 673 O O . SER A 1 98 ? -21.305 4.965 -1.011 1.00 68.31 98 SER A O 1
ATOM 675 N N . SER A 1 99 ? -20.483 7.047 -0.703 1.00 56.59 99 SER A N 1
ATOM 676 C CA . SER A 1 99 ? -20.751 7.195 0.739 1.00 56.59 99 SER A CA 1
ATOM 677 C C . SER A 1 99 ? -21.927 8.114 1.037 1.00 56.59 99 SER A C 1
ATOM 679 O O . SER A 1 99 ? -22.163 9.047 0.241 1.00 56.59 99 SER A O 1
#

Nearest PDB structures (foldseek):
  2lqg-assembly1_A  TM=2.165E-01  e=1.697E+00  Mus musculus

Radius of gyration: 17.1 Å; Cα contacts (8 Å, |Δi|>4): 105; chains: 1; bounding box: 60×44×26 Å

pLDDT: mean 79.42, std 15.16, range [35.81, 92.94]

Solvent-accessible surface area (backbone atoms only — not comparable to full-atom values): 5493 Å² total; per-residue (Å²): 134,88,81,91,82,80,87,78,92,75,71,88,71,48,69,66,57,58,21,48,63,75,28,42,68,40,57,67,62,36,44,73,63,31,51,57,25,48,29,53,19,18,49,30,84,82,48,63,20,58,56,82,38,59,65,55,32,49,76,38,41,72,51,24,50,55,40,29,49,58,39,24,75,74,74,36,55,76,70,49,37,53,52,20,49,56,26,51,51,50,31,38,53,41,32,63,70,56,102

Organism: NCBI:txid50376

Foldseek 3Di:
DDDDDDDDPDDCPPLQNQLCVQCVVLVVQQDPLLLVQQLVLCCPPQQNHHSSRLQSNLVVVVSSLVSSVVSCVVGHDPVSSVSSVVSSVSSSVSSVVSD